Protein AF-A0A4U7D6Q0-F1 (afdb_monomer)

pLDDT: mean 88.38, std 10.55, range [57.09, 97.69]

Sequence (74 aa):
QLRETLEASGTEYELLSKVNKRRSDRLLTRRQEELLAAGLREGYFEVPRECTLADLADVVGVDKSTASGIVRRA

Foldseek 3Di:
DVVVVVVVVVDDDDCLDDDDPDPDPPPADPLLVQLVVLCSNQQVVPVVGNDDLCVSCVVSVHHSVVSVVSPVRD

Solvent-accessible surface area (backbone atoms only — not comparable to full-atom values): 4731 Å² total; per-residue (Å²): 106,76,65,58,54,45,61,72,65,73,58,93,80,79,88,86,79,84,88,80,86,68,90,56,86,70,90,54,56,72,69,38,50,50,52,51,53,46,28,62,75,54,26,48,78,43,89,76,57,70,42,53,68,56,58,50,9,62,75,71,72,47,55,52,68,57,41,52,54,37,69,76,73,102

Nearest PDB structures (foldseek):
  3vfz-assembly3_B  TM=7.798E-01  e=1.388E+00  Mycobacterium tuberculosis
  8cyf-assembly1_B  TM=5.600E-01  e=4.662E-01  Mycobacterium tuberculosis
  3vuq-assembly1_B  TM=7.847E-01  e=2.175E+00  Thermus thermophilus HB8
  3vep-assembly4_H  TM=6.050E-01  e=1.480E+00  Mycobacterium tuberculosis

Radius of gyration: 15.2 Å; Cα contacts (8 Å, |Δi|>4): 50; chains: 1; bounding box: 36×30×28 Å

Structure (mmCIF, N/CA/C/O backbone):
data_AF-A0A4U7D6Q0-F1
#
_entry.id   AF-A0A4U7D6Q0-F1
#
loop_
_atom_site.group_PDB
_atom_site.id
_atom_site.type_symbol
_atom_site.label_atom_id
_atom_site.label_alt_id
_atom_site.label_comp_id
_atom_site.label_asym_id
_atom_site.label_entity_id
_atom_site.label_seq_id
_atom_site.pdbx_PDB_ins_code
_atom_site.Cartn_x
_atom_site.Cartn_y
_atom_site.Cartn_z
_atom_site.occupancy
_atom_site.B_iso_or_equiv
_atom_site.auth_seq_id
_atom_site.auth_comp_id
_atom_site.auth_asym_id
_atom_site.auth_atom_id
_atom_site.pdbx_PDB_model_num
ATOM 1 N N . GLN A 1 1 ? -18.662 -4.849 15.777 1.00 73.75 1 GLN A N 1
ATOM 2 C CA . GLN A 1 1 ? -19.479 -4.264 14.697 1.00 73.75 1 GLN A CA 1
ATOM 3 C C . GLN A 1 1 ? -19.084 -4.799 13.322 1.00 73.75 1 GLN A C 1
ATOM 5 O O . GLN A 1 1 ? -19.706 -5.766 12.930 1.00 73.75 1 GLN A O 1
ATOM 10 N N . LEU A 1 2 ? -18.043 -4.313 12.620 1.00 83.19 2 LEU A N 1
ATOM 11 C CA . LEU A 1 2 ? -17.750 -4.783 11.239 1.00 83.19 2 LEU A CA 1
ATOM 12 C C . LEU A 1 2 ? -17.595 -6.314 11.103 1.00 83.19 2 LEU A C 1
ATOM 14 O O . LEU A 1 2 ? -18.170 -6.909 10.201 1.00 83.19 2 LEU A O 1
ATOM 18 N N . ARG A 1 3 ? -16.847 -6.949 12.016 1.00 83.44 3 ARG A N 1
ATOM 19 C CA . ARG A 1 3 ? -16.644 -8.406 12.018 1.00 83.44 3 ARG A CA 1
ATOM 20 C C . ARG A 1 3 ? -17.950 -9.181 12.217 1.00 83.44 3 ARG A C 1
ATOM 22 O O . ARG A 1 3 ? -18.238 -10.076 11.442 1.00 83.44 3 ARG A O 1
ATOM 29 N N . GLU A 1 4 ? -18.746 -8.796 13.211 1.00 87.38 4 GLU A N 1
ATOM 30 C CA . GLU A 1 4 ? -20.041 -9.434 13.501 1.00 87.38 4 GLU A CA 1
ATOM 31 C C . GLU A 1 4 ? -21.000 -9.314 12.309 1.00 87.38 4 GLU A C 1
ATOM 33 O O . GLU A 1 4 ? -21.736 -10.247 12.017 1.00 87.38 4 GLU A O 1
ATOM 38 N N . THR A 1 5 ? -20.974 -8.189 11.584 1.00 88.50 5 THR A N 1
ATOM 39 C CA . THR A 1 5 ? -21.776 -8.005 10.365 1.00 88.50 5 THR A CA 1
ATOM 40 C C . THR A 1 5 ? -21.333 -8.935 9.234 1.00 88.50 5 THR A C 1
ATOM 42 O O . THR A 1 5 ? -22.181 -9.489 8.540 1.00 88.50 5 THR A O 1
ATOM 45 N N . LEU A 1 6 ? -20.022 -9.130 9.056 1.00 88.50 6 LEU A N 1
ATOM 46 C CA . LEU A 1 6 ? -19.478 -10.0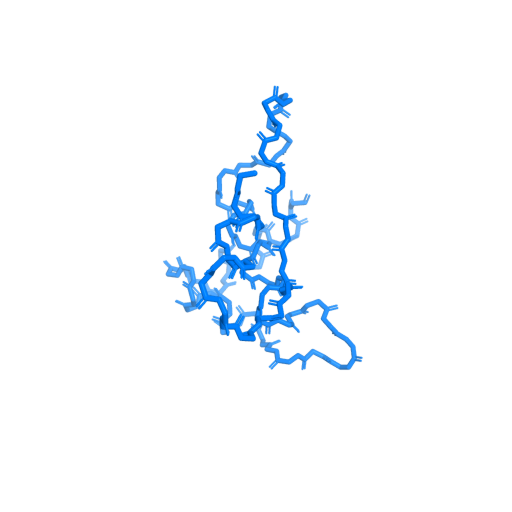61 8.063 1.00 88.50 6 LEU A CA 1
ATOM 47 C C . LEU A 1 6 ? -19.801 -11.517 8.430 1.00 88.50 6 LEU A C 1
ATOM 49 O O . LEU A 1 6 ? -20.265 -12.264 7.575 1.00 88.50 6 LEU A O 1
ATOM 53 N N . GLU A 1 7 ? -19.663 -11.897 9.701 1.00 87.81 7 GLU A N 1
ATOM 54 C CA . GLU A 1 7 ? -20.021 -13.236 10.191 1.00 87.81 7 GLU A CA 1
ATOM 55 C C . GLU A 1 7 ? -21.529 -13.513 10.044 1.00 87.81 7 GLU A C 1
ATOM 57 O O . GLU A 1 7 ? -21.918 -14.588 9.594 1.00 87.81 7 GLU A O 1
ATOM 62 N N . ALA A 1 8 ? -22.386 -12.524 10.322 1.00 91.44 8 ALA A N 1
ATOM 63 C CA . ALA A 1 8 ? -23.835 -12.635 10.132 1.00 91.44 8 ALA A CA 1
ATOM 64 C C . ALA A 1 8 ? -24.261 -12.744 8.657 1.00 91.44 8 ALA A C 1
ATOM 66 O O . ALA A 1 8 ? -25.353 -13.233 8.373 1.00 91.44 8 ALA A O 1
ATOM 67 N N . SER A 1 9 ? -23.420 -12.301 7.716 1.00 89.69 9 SER A N 1
ATOM 68 C CA . SER A 1 9 ? -23.694 -12.417 6.278 1.00 89.69 9 SER A CA 1
ATOM 69 C C . SER A 1 9 ? -23.480 -13.832 5.728 1.00 89.69 9 SER A C 1
ATOM 71 O O . SER A 1 9 ? -23.879 -14.105 4.598 1.00 89.69 9 SER A O 1
ATOM 73 N N . GLY A 1 10 ? -22.831 -14.722 6.493 1.00 89.56 10 GLY A N 1
ATOM 74 C CA . GLY A 1 10 ? -22.541 -16.100 6.081 1.00 89.56 10 GLY A CA 1
ATOM 75 C C . GLY A 1 10 ? -21.540 -16.233 4.928 1.00 89.56 10 GLY A C 1
ATOM 76 O O . GLY A 1 10 ? -21.410 -17.315 4.366 1.00 89.56 10 GLY A O 1
ATOM 77 N N . THR A 1 11 ? -20.851 -15.151 4.557 1.00 89.44 11 THR A N 1
ATOM 78 C CA . THR A 1 11 ? -19.875 -15.151 3.459 1.00 89.44 11 THR A CA 1
ATOM 79 C C . THR A 1 11 ? -18.485 -15.468 4.001 1.00 89.44 11 THR A C 1
ATOM 81 O O . THR A 1 11 ? -18.069 -14.879 5.001 1.00 89.44 11 THR A O 1
ATOM 84 N N . GLU A 1 12 ? -17.751 -16.370 3.345 1.00 88.50 12 GLU A N 1
ATOM 85 C CA . GLU A 1 12 ? -16.335 -16.573 3.657 1.00 88.50 12 GLU A CA 1
ATOM 86 C C . GLU A 1 12 ? -15.540 -15.308 3.328 1.00 88.50 12 GLU A C 1
ATOM 88 O O . GLU A 1 12 ? -15.706 -14.698 2.270 1.00 88.50 12 GLU A O 1
ATOM 93 N N . TYR A 1 13 ? -14.673 -14.902 4.250 1.00 84.75 13 TYR A N 1
ATOM 94 C CA . TYR A 1 13 ? -13.811 -13.746 4.072 1.00 84.75 13 TYR A CA 1
ATOM 95 C C . TYR A 1 13 ? -12.432 -14.016 4.662 1.00 84.75 13 TYR A C 1
ATOM 97 O O . TYR A 1 13 ? -12.285 -14.704 5.673 1.00 84.75 13 TYR A O 1
ATOM 105 N N . GLU A 1 14 ? -11.424 -13.392 4.066 1.00 85.94 14 GLU A N 1
ATOM 106 C CA . GLU A 1 14 ? -10.071 -13.342 4.599 1.00 85.94 14 GLU A CA 1
ATOM 107 C C . GLU A 1 14 ? -9.761 -11.910 5.044 1.00 85.94 14 GLU A C 1
ATOM 109 O O . GLU A 1 14 ? -9.990 -10.941 4.313 1.00 85.94 14 GLU A O 1
ATOM 114 N N . LEU A 1 15 ? -9.260 -11.747 6.272 1.00 85.25 15 LEU A N 1
ATOM 115 C CA . LEU A 1 15 ? -8.821 -10.437 6.741 1.00 85.25 15 LEU A CA 1
ATOM 116 C C . LEU A 1 15 ? -7.444 -10.123 6.150 1.00 85.25 15 LEU A C 1
ATOM 118 O O . LEU A 1 15 ? -6.429 -10.483 6.734 1.00 85.25 15 LEU A O 1
ATOM 122 N N . LEU A 1 16 ? -7.427 -9.384 5.042 1.00 81.38 16 LEU A N 1
ATOM 123 C CA . LEU A 1 16 ? -6.176 -8.986 4.391 1.00 81.38 16 LEU A CA 1
ATOM 124 C C . LEU A 1 16 ? -5.421 -7.898 5.172 1.00 81.38 16 LEU A C 1
A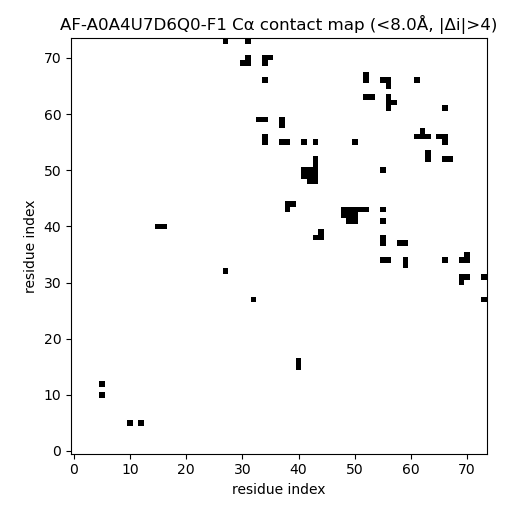TOM 126 O O . LEU A 1 16 ? -4.209 -7.963 5.338 1.00 81.38 16 LEU A O 1
ATOM 130 N N . SER A 1 17 ? -6.115 -6.868 5.673 1.00 73.19 17 SER A N 1
ATOM 131 C CA . SER A 1 17 ? -5.462 -5.800 6.444 1.00 73.19 17 SER A CA 1
ATOM 132 C C . SER A 1 17 ? -6.406 -5.084 7.409 1.00 73.19 17 SER A C 1
ATOM 134 O O . SER A 1 17 ? -7.618 -5.005 7.204 1.00 73.19 17 SER A O 1
ATOM 136 N N . LYS A 1 18 ? -5.837 -4.524 8.483 1.00 78.81 18 LYS A N 1
ATOM 137 C CA . LYS A 1 18 ? -6.550 -3.680 9.449 1.00 78.81 18 LYS A CA 1
ATOM 138 C C . LYS A 1 18 ? -5.765 -2.398 9.700 1.00 78.81 18 LYS A C 1
ATOM 140 O O . LYS A 1 18 ? -4.746 -2.410 10.383 1.00 78.81 18 LYS A O 1
ATOM 145 N N . VAL A 1 19 ? -6.277 -1.274 9.202 1.00 70.62 19 VAL A N 1
ATOM 146 C CA . VAL A 1 19 ? -5.644 0.042 9.376 1.00 70.62 19 VAL A CA 1
ATOM 147 C C . VAL A 1 19 ? -6.263 0.767 10.569 1.00 70.62 19 VAL A C 1
ATOM 149 O O . VAL A 1 19 ? -7.471 0.996 10.619 1.00 70.62 19 VAL A O 1
ATOM 152 N N . ASN A 1 20 ? -5.438 1.142 11.547 1.00 65.56 20 ASN A N 1
ATOM 153 C CA . ASN A 1 20 ? -5.876 1.890 12.723 1.00 65.56 20 ASN A CA 1
ATOM 154 C C . ASN A 1 20 ? -5.565 3.384 12.556 1.00 65.56 20 ASN A C 1
ATOM 156 O O . ASN A 1 20 ? -4.433 3.813 12.760 1.00 65.56 20 ASN A O 1
ATOM 160 N N . LYS A 1 21 ? -6.574 4.196 12.222 1.00 62.31 21 LYS A N 1
ATOM 161 C CA . LYS A 1 21 ? -6.458 5.663 12.238 1.00 62.31 21 LYS A CA 1
ATOM 162 C C . LYS A 1 21 ? -6.626 6.188 13.665 1.00 62.31 21 LYS A C 1
ATOM 164 O O . LYS A 1 21 ? -7.655 6.778 13.996 1.00 62.31 21 LYS A O 1
ATOM 169 N N . ARG A 1 22 ? -5.629 5.997 14.535 1.00 58.22 22 ARG A N 1
ATOM 170 C CA . ARG A 1 22 ? -5.572 6.802 15.765 1.00 58.22 22 ARG A CA 1
ATOM 171 C C . ARG A 1 22 ? -5.215 8.238 15.375 1.00 58.22 22 ARG A C 1
ATOM 173 O O . ARG A 1 22 ? -4.249 8.453 14.652 1.00 58.22 22 ARG A O 1
ATOM 180 N N . ARG A 1 23 ? -5.973 9.229 15.862 1.00 57.69 23 ARG A N 1
ATOM 181 C CA . ARG A 1 23 ? -5.546 10.641 15.866 1.00 57.69 23 ARG A CA 1
ATOM 182 C C . ARG A 1 23 ? -4.430 10.834 16.906 1.00 57.69 23 ARG A C 1
ATOM 184 O O . ARG A 1 23 ? -4.627 11.530 17.893 1.00 57.69 23 ARG A O 1
ATOM 191 N N . SER A 1 24 ? -3.295 10.165 16.745 1.00 57.09 24 SER A N 1
ATOM 192 C CA . SER A 1 24 ? -2.042 10.730 17.248 1.00 57.09 24 SER A CA 1
ATOM 193 C C . SER A 1 24 ? -1.610 11.822 16.270 1.00 57.09 24 SER A C 1
ATOM 195 O O . SER A 1 24 ? -2.076 11.822 15.124 1.00 57.09 24 SER A O 1
ATOM 197 N N . ASP A 1 25 ? -0.744 12.743 16.690 1.00 63.84 25 ASP A N 1
ATOM 198 C CA . ASP A 1 25 ? -0.094 13.666 15.759 1.00 63.84 25 ASP A CA 1
ATOM 199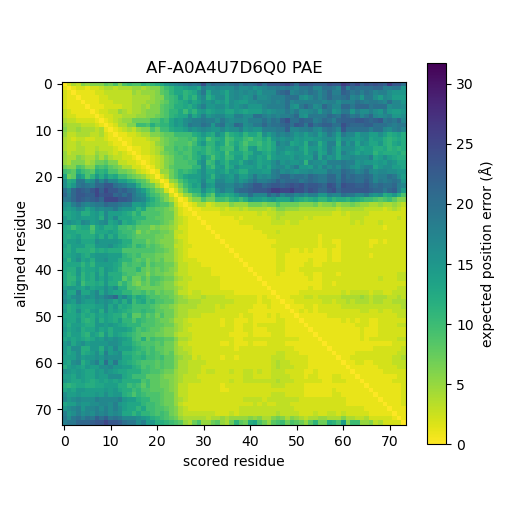 C C . ASP A 1 25 ? 0.406 12.874 14.546 1.00 63.84 25 ASP A C 1
ATOM 201 O O . ASP A 1 25 ? 1.096 11.858 14.678 1.00 63.84 25 ASP A O 1
ATOM 205 N N . ARG A 1 26 ? -0.078 13.243 13.358 1.00 67.38 26 ARG A N 1
ATOM 206 C CA . ARG A 1 26 ? 0.188 12.489 12.133 1.00 67.38 26 ARG A CA 1
ATOM 207 C C . ARG A 1 26 ? 1.676 12.584 11.814 1.00 67.38 26 ARG A C 1
ATOM 209 O O . ARG A 1 26 ? 2.117 13.594 11.280 1.00 67.38 26 ARG A O 1
ATOM 216 N N . LEU A 1 27 ? 2.417 11.516 12.103 1.00 84.12 27 LEU A N 1
ATOM 217 C CA . LEU A 1 27 ? 3.824 11.368 11.711 1.00 84.12 27 LEU A CA 1
ATOM 218 C C . LEU A 1 27 ? 3.990 11.356 10.185 1.00 84.12 27 LEU A C 1
ATOM 220 O O . LEU A 1 27 ? 5.006 11.803 9.666 1.00 84.12 27 LEU A O 1
ATOM 224 N N . LEU A 1 28 ? 2.966 10.877 9.473 1.00 87.00 28 LEU A N 1
ATOM 225 C CA . LEU A 1 28 ? 2.931 10.804 8.019 1.00 87.00 28 LEU A CA 1
ATOM 226 C C . LEU A 1 28 ? 1.921 11.793 7.439 1.00 87.00 28 LEU A C 1
ATOM 228 O O . LEU A 1 28 ? 0.789 11.933 7.916 1.00 87.00 28 LEU A O 1
ATOM 232 N N . THR A 1 29 ? 2.299 12.428 6.334 1.00 89.06 29 THR A N 1
ATOM 233 C CA . THR A 1 29 ? 1.343 13.125 5.470 1.00 89.06 29 THR A CA 1
ATOM 234 C C . THR A 1 29 ? 0.336 12.132 4.885 1.00 89.06 29 THR A C 1
ATOM 236 O O . THR A 1 29 ? 0.610 10.940 4.752 1.00 89.06 29 THR A O 1
ATOM 239 N N . ARG A 1 30 ? -0.832 12.631 4.458 1.00 86.94 30 ARG A N 1
ATOM 240 C CA . ARG A 1 30 ? -1.861 11.795 3.811 1.00 86.94 30 ARG A CA 1
ATOM 241 C C . ARG A 1 30 ? -1.314 11.000 2.624 1.00 86.94 30 ARG A C 1
ATOM 243 O O . ARG A 1 30 ? -1.645 9.833 2.497 1.00 86.94 30 ARG A O 1
ATOM 250 N N . ARG A 1 31 ? -0.455 11.616 1.805 1.00 88.38 31 ARG A N 1
ATOM 251 C CA . ARG A 1 31 ? 0.144 10.954 0.638 1.00 88.38 31 ARG A CA 1
ATOM 252 C C . ARG A 1 31 ? 1.160 9.876 1.010 1.00 88.38 31 ARG A C 1
ATOM 254 O O . ARG A 1 31 ? 1.253 8.879 0.308 1.00 88.38 31 ARG A O 1
ATOM 261 N N . GLN A 1 32 ? 1.907 10.057 2.100 1.00 92.88 32 GLN A N 1
ATOM 262 C CA . GLN A 1 32 ? 2.782 9.003 2.625 1.00 92.88 32 GLN A CA 1
ATOM 263 C C . GLN A 1 32 ? 1.967 7.820 3.144 1.00 92.88 32 GLN A C 1
ATOM 265 O O . GLN A 1 32 ? 2.253 6.687 2.779 1.00 92.88 32 GLN A O 1
ATOM 270 N N . GLU A 1 33 ? 0.925 8.086 3.935 1.00 91.94 33 GLU A N 1
ATOM 271 C CA . GLU A 1 33 ? 0.015 7.049 4.436 1.00 91.94 33 GLU A CA 1
ATOM 272 C C . GLU A 1 33 ? -0.633 6.268 3.282 1.00 91.94 33 GLU A C 1
ATOM 274 O O . GLU A 1 33 ? -0.648 5.042 3.299 1.00 91.94 33 GLU A O 1
ATOM 279 N N . GLU A 1 34 ? -1.121 6.969 2.259 1.00 92.75 34 GLU A N 1
ATOM 280 C CA . GLU A 1 34 ? -1.764 6.376 1.085 1.00 92.75 34 GLU A CA 1
ATOM 281 C C . GLU A 1 34 ? -0.814 5.488 0.273 1.00 92.75 34 GLU A C 1
ATOM 283 O O . GLU A 1 34 ? -1.162 4.346 -0.030 1.00 92.75 34 GLU A O 1
ATOM 288 N N . LEU A 1 35 ? 0.403 5.964 -0.014 1.00 95.06 35 LEU A N 1
ATOM 289 C CA . LEU A 1 35 ? 1.382 5.191 -0.778 1.00 95.06 35 LEU A CA 1
ATOM 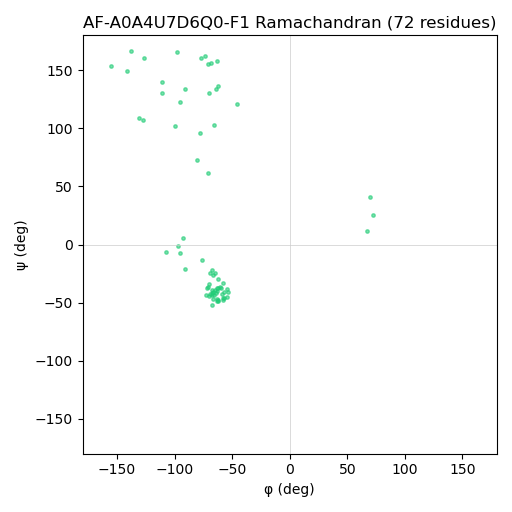290 C C . LEU A 1 35 ? 1.872 3.958 -0.014 1.00 95.06 35 LEU A C 1
ATOM 292 O O . LEU A 1 35 ? 1.995 2.887 -0.601 1.00 95.06 35 LEU A O 1
ATOM 296 N N . LEU A 1 36 ? 2.128 4.082 1.292 1.00 93.62 36 LEU A N 1
ATOM 297 C CA . LEU A 1 36 ? 2.528 2.937 2.111 1.00 93.62 36 LEU A CA 1
ATOM 298 C C . LEU A 1 36 ? 1.391 1.919 2.256 1.00 93.62 36 LEU A C 1
ATOM 300 O O . LEU A 1 36 ? 1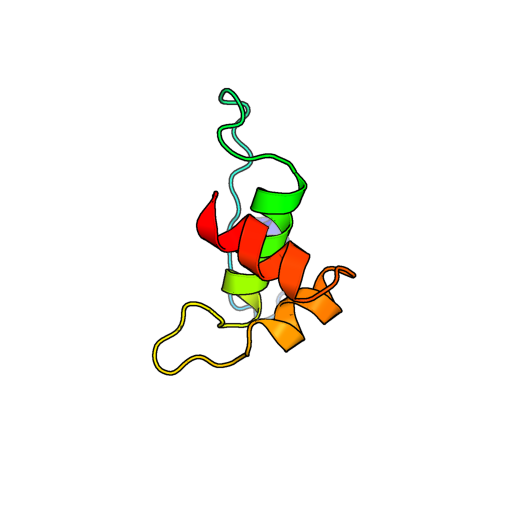.636 0.718 2.190 1.00 93.62 36 LEU A O 1
ATOM 304 N N . ALA A 1 37 ? 0.148 2.381 2.411 1.00 93.75 37 ALA A N 1
ATOM 305 C CA . ALA A 1 37 ? -1.010 1.496 2.467 1.00 93.75 37 ALA A CA 1
ATOM 306 C C . ALA A 1 37 ? -1.228 0.756 1.139 1.00 93.75 37 ALA A C 1
ATOM 308 O O . ALA A 1 37 ? -1.562 -0.426 1.158 1.00 93.75 37 ALA A O 1
ATOM 309 N N . ALA A 1 38 ? -1.021 1.418 -0.004 1.00 94.94 38 ALA A N 1
ATOM 310 C CA . ALA A 1 38 ? -0.995 0.749 -1.302 1.00 94.94 38 ALA A CA 1
ATOM 311 C C . ALA A 1 38 ? 0.149 -0.273 -1.364 1.00 94.94 38 ALA A C 1
ATOM 313 O O . ALA A 1 38 ? -0.098 -1.432 -1.661 1.00 94.94 38 ALA A O 1
ATOM 314 N N . GLY A 1 39 ? 1.367 0.106 -0.964 1.00 95.38 39 GLY A N 1
ATOM 315 C CA . GLY A 1 39 ? 2.518 -0.800 -0.928 1.00 95.38 39 GLY A CA 1
ATOM 316 C C . GLY A 1 39 ? 2.289 -2.078 -0.123 1.00 95.38 39 GLY A C 1
ATOM 317 O O . GLY A 1 39 ? 2.722 -3.145 -0.544 1.00 95.38 39 GLY A O 1
ATOM 318 N N . LEU A 1 40 ? 1.579 -1.983 1.003 1.00 94.56 40 LEU A N 1
ATOM 319 C CA . LEU A 1 40 ? 1.202 -3.149 1.798 1.00 94.56 40 LEU A CA 1
ATOM 320 C C . LEU A 1 40 ? 0.158 -4.023 1.088 1.00 94.56 40 LEU A C 1
ATOM 322 O O . LEU A 1 40 ? 0.277 -5.239 1.114 1.00 94.56 40 LEU A O 1
ATOM 326 N N . ARG A 1 41 ? -0.862 -3.420 0.466 1.00 94.25 41 ARG A N 1
ATOM 327 C CA . ARG A 1 41 ? -1.937 -4.167 -0.212 1.00 94.25 41 ARG A CA 1
ATOM 328 C C . ARG A 1 41 ? -1.483 -4.843 -1.503 1.00 94.25 41 ARG A C 1
ATOM 330 O O . ARG A 1 41 ? -1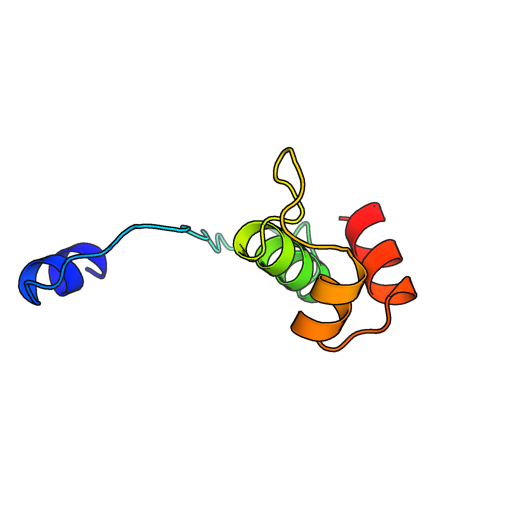.967 -5.923 -1.796 1.00 94.25 41 ARG A O 1
ATOM 337 N N . GLU A 1 42 ? -0.600 -4.199 -2.259 1.00 95.94 42 GLU A N 1
ATOM 338 C CA . GLU A 1 42 ? -0.125 -4.691 -3.560 1.00 95.94 42 GLU A CA 1
ATOM 339 C C . GLU A 1 42 ? 1.165 -5.535 -3.436 1.00 95.94 42 GLU A C 1
ATOM 341 O O . GLU A 1 42 ? 1.796 -5.864 -4.437 1.00 95.94 42 GLU A O 1
ATOM 346 N N . GLY A 1 43 ? 1.631 -5.827 -2.215 1.00 96.00 43 GLY A N 1
ATOM 347 C CA . GLY A 1 43 ? 2.789 -6.697 -1.980 1.00 96.00 43 GLY A CA 1
ATOM 348 C C . GLY A 1 43 ? 4.157 -6.090 -2.340 1.00 96.00 43 GLY A C 1
ATOM 349 O O . GLY A 1 43 ? 5.124 -6.803 -2.613 1.00 96.00 43 GLY A O 1
ATOM 350 N N . TYR A 1 44 ? 4.292 -4.760 -2.320 1.00 96.06 44 TYR A N 1
ATOM 351 C CA . TYR A 1 44 ? 5.573 -4.070 -2.563 1.00 96.06 44 TYR A CA 1
ATOM 352 C C . TYR A 1 44 ? 6.622 -4.332 -1.469 1.00 96.06 44 TYR A C 1
ATOM 354 O O . TYR A 1 44 ? 7.832 -4.209 -1.698 1.00 96.06 44 TYR A O 1
ATOM 362 N N . PHE A 1 45 ? 6.155 -4.646 -0.261 1.00 94.69 45 PHE A N 1
ATOM 363 C CA . PHE A 1 45 ? 6.999 -4.935 0.899 1.00 94.69 45 PHE A CA 1
ATOM 364 C C . PHE A 1 45 ? 7.220 -6.433 1.135 1.00 94.69 45 PHE A C 1
ATOM 366 O O . PHE A 1 45 ? 7.964 -6.783 2.049 1.00 94.69 45 PHE A O 1
ATOM 373 N N . GLU A 1 46 ? 6.627 -7.296 0.310 1.00 95.94 46 GLU A N 1
ATOM 374 C CA . GLU A 1 46 ? 6.804 -8.744 0.404 1.00 95.94 46 GLU A CA 1
ATOM 375 C C . GLU A 1 46 ? 8.181 -9.194 -0.096 1.00 95.94 46 GLU A C 1
ATOM 377 O O . GLU A 1 46 ? 8.898 -8.474 -0.807 1.00 95.94 46 GLU A O 1
ATOM 382 N N . VAL A 1 47 ? 8.564 -10.412 0.296 1.00 95.19 47 VAL A N 1
ATOM 383 C CA . VAL A 1 47 ? 9.797 -11.064 -0.152 1.00 95.19 47 VAL A CA 1
ATOM 384 C C . VAL A 1 47 ? 9.462 -12.455 -0.709 1.00 95.19 47 VAL A C 1
ATOM 386 O O . VAL A 1 47 ? 9.210 -13.367 0.079 1.00 95.19 47 VAL A O 1
ATOM 389 N N . PRO A 1 48 ? 9.525 -12.661 -2.041 1.00 95.31 48 PRO A N 1
ATOM 390 C CA . PRO A 1 48 ? 9.829 -11.675 -3.085 1.00 95.31 48 PRO A CA 1
ATOM 391 C C . PRO A 1 48 ? 8.718 -10.625 -3.244 1.00 95.31 48 PRO A C 1
ATOM 393 O O . PRO A 1 48 ? 7.568 -10.885 -2.912 1.00 95.31 48 PRO A O 1
ATOM 396 N N . ARG A 1 49 ? 9.061 -9.445 -3.779 1.00 97.62 49 ARG A N 1
ATOM 397 C CA . ARG A 1 49 ? 8.059 -8.406 -4.060 1.00 97.62 49 ARG A CA 1
ATOM 398 C C . ARG A 1 49 ? 7.056 -8.896 -5.094 1.00 97.62 49 ARG A C 1
ATOM 400 O O . ARG A 1 49 ? 7.466 -9.415 -6.132 1.00 97.62 49 ARG A O 1
ATOM 407 N N . GLU A 1 50 ? 5.785 -8.618 -4.847 1.00 97.69 50 GLU A N 1
ATOM 408 C CA . GLU A 1 50 ? 4.695 -8.950 -5.770 1.00 97.69 50 GLU A CA 1
ATOM 409 C C . GLU A 1 50 ? 4.395 -7.810 -6.754 1.00 97.69 50 GLU A C 1
ATOM 411 O O . GLU A 1 50 ? 3.882 -8.060 -7.842 1.00 97.69 50 GLU A O 1
ATOM 416 N N . CYS A 1 51 ? 4.792 -6.572 -6.429 1.00 97.38 51 CYS A N 1
ATOM 417 C CA . CYS A 1 51 ? 4.710 -5.430 -7.341 1.00 97.38 51 CYS A CA 1
ATOM 418 C C . CYS A 1 51 ? 5.956 -4.532 -7.316 1.00 97.38 51 CYS A C 1
ATOM 420 O O . CYS A 1 51 ? 6.828 -4.603 -6.439 1.00 97.38 51 CYS A O 1
ATOM 422 N N . THR A 1 52 ? 6.045 -3.651 -8.309 1.00 97.50 52 THR A N 1
ATOM 423 C CA . THR A 1 52 ? 7.103 -2.655 -8.452 1.00 97.50 52 THR A CA 1
ATOM 424 C C . THR A 1 52 ? 6.674 -1.283 -7.932 1.00 97.50 52 THR A C 1
ATOM 426 O O . THR A 1 52 ? 5.501 -0.969 -7.755 1.00 97.50 52 THR A O 1
ATOM 429 N N . LEU A 1 53 ? 7.652 -0.394 -7.739 1.00 96.38 53 LEU A N 1
ATOM 430 C CA . LEU A 1 53 ? 7.374 0.997 -7.375 1.00 96.38 53 LEU A CA 1
ATOM 431 C C . LEU A 1 53 ? 6.631 1.759 -8.487 1.00 96.38 53 LEU A C 1
ATOM 433 O O . LEU A 1 53 ? 5.989 2.763 -8.201 1.00 96.38 53 LEU A O 1
ATOM 437 N N . ALA A 1 54 ? 6.763 1.323 -9.746 1.00 97.62 54 ALA A N 1
ATOM 438 C CA . ALA A 1 54 ? 6.011 1.908 -10.853 1.00 97.62 54 ALA A CA 1
ATOM 439 C C . ALA A 1 54 ? 4.528 1.539 -10.737 1.00 97.62 54 ALA A C 1
ATOM 441 O O . ALA A 1 54 ? 3.695 2.436 -10.774 1.00 97.62 54 ALA A O 1
ATOM 442 N N . ASP A 1 55 ? 4.231 0.271 -10.441 1.00 97.31 55 ASP A N 1
ATOM 443 C CA . ASP A 1 55 ? 2.857 -0.194 -10.223 1.00 97.31 55 ASP A CA 1
ATOM 444 C C . ASP A 1 55 ? 2.189 0.579 -9.073 1.00 97.31 55 ASP A C 1
ATOM 446 O O . ASP A 1 55 ? 1.066 1.054 -9.207 1.00 97.31 55 ASP A O 1
ATOM 450 N N . LEU A 1 56 ? 2.906 0.822 -7.967 1.00 95.75 56 LEU A N 1
ATOM 451 C CA . LEU A 1 56 ? 2.392 1.663 -6.875 1.00 95.75 56 LEU A CA 1
ATOM 452 C C . LEU A 1 56 ? 2.140 3.118 -7.277 1.00 95.75 56 LEU A C 1
ATOM 454 O O . LEU A 1 56 ? 1.202 3.744 -6.778 1.00 95.75 56 LEU A O 1
ATOM 458 N N . ALA A 1 57 ? 3.005 3.679 -8.120 1.00 96.50 57 ALA A N 1
ATOM 459 C CA . ALA A 1 57 ? 2.854 5.046 -8.599 1.00 96.50 57 ALA A CA 1
ATOM 460 C C . ALA A 1 57 ? 1.576 5.174 -9.442 1.00 96.50 57 ALA A C 1
ATOM 462 O O . ALA A 1 57 ? 0.801 6.109 -9.230 1.00 96.50 57 ALA A O 1
ATOM 463 N N . ASP A 1 58 ? 1.309 4.180 -10.291 1.00 97.12 58 ASP A N 1
ATOM 464 C CA . ASP A 1 58 ? 0.095 4.094 -11.100 1.00 97.12 58 ASP A CA 1
ATOM 465 C C . ASP A 1 58 ? -1.157 3.901 -10.227 1.00 97.12 58 ASP A C 1
ATOM 467 O O . ASP A 1 58 ? -2.146 4.611 -10.411 1.00 97.12 58 ASP A O 1
ATOM 471 N N . VAL A 1 59 ? -1.099 3.031 -9.208 1.00 95.00 59 VAL A N 1
ATOM 472 C CA . VAL A 1 59 ? -2.207 2.795 -8.256 1.00 95.00 59 VAL A CA 1
ATOM 473 C C . VAL A 1 59 ? -2.604 4.066 -7.496 1.00 95.00 59 VAL A C 1
ATOM 475 O O . VAL A 1 59 ? -3.787 4.287 -7.238 1.00 95.00 59 VAL A O 1
ATOM 478 N N . VAL A 1 60 ? -1.635 4.909 -7.128 1.00 93.69 60 VAL A N 1
ATOM 479 C CA . VAL A 1 60 ? -1.871 6.137 -6.341 1.00 93.69 60 VAL A CA 1
ATOM 480 C C . VAL A 1 60 ? -2.025 7.385 -7.228 1.00 93.69 60 VAL A C 1
ATOM 482 O O . VAL A 1 60 ? -2.384 8.4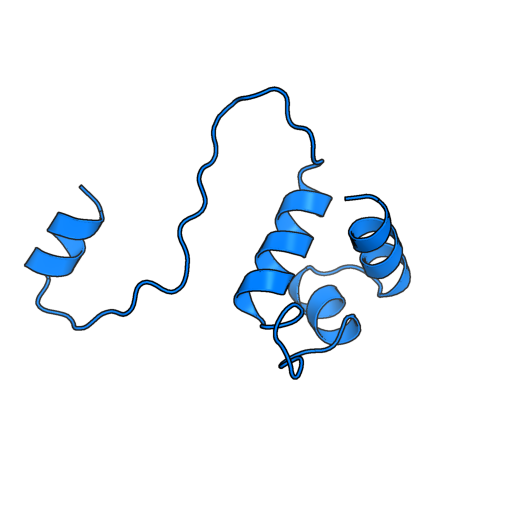57 -6.742 1.00 93.69 60 VAL A O 1
ATOM 485 N N . GLY A 1 61 ? -1.793 7.272 -8.539 1.00 95.56 61 GLY A N 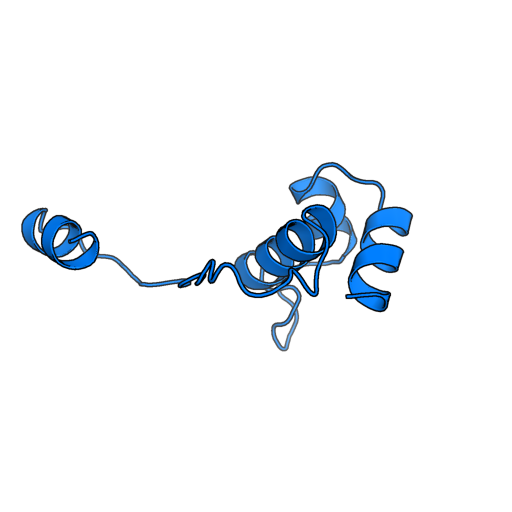1
ATOM 486 C CA . GLY A 1 61 ? -1.926 8.383 -9.483 1.00 95.56 61 GLY A CA 1
ATOM 487 C C . GLY A 1 61 ? -0.843 9.454 -9.318 1.00 95.56 61 GLY A C 1
ATOM 488 O O . GLY A 1 61 ? -1.127 10.653 -9.373 1.00 95.56 61 GLY A O 1
ATOM 489 N N . VAL A 1 62 ? 0.402 9.035 -9.084 1.00 94.94 62 VAL A N 1
ATOM 490 C CA . VAL A 1 62 ? 1.576 9.918 -8.999 1.00 94.94 62 VAL A CA 1
ATOM 491 C C . VAL A 1 62 ? 2.667 9.451 -9.952 1.00 94.94 62 VAL A C 1
ATOM 493 O O . VAL A 1 62 ? 2.703 8.297 -10.357 1.00 94.94 62 VAL A O 1
ATOM 496 N N . ASP A 1 63 ? 3.608 10.328 -10.294 1.00 97.50 63 ASP A N 1
ATOM 497 C CA . ASP A 1 63 ? 4.780 9.886 -11.042 1.00 97.50 63 ASP A CA 1
ATOM 498 C C . ASP A 1 63 ? 5.720 9.029 -10.163 1.00 97.50 63 ASP A C 1
ATOM 500 O O . ASP A 1 63 ? 5.781 9.163 -8.932 1.00 97.50 63 ASP A O 1
ATOM 504 N N . LYS A 1 64 ? 6.516 8.167 -10.805 1.00 96.50 64 LYS A N 1
ATOM 505 C CA . LYS A 1 64 ? 7.457 7.261 -10.124 1.00 96.50 64 LYS A CA 1
ATOM 506 C C . LYS A 1 64 ? 8.479 7.991 -9.242 1.00 96.50 64 LYS A C 1
ATOM 508 O O . LYS A 1 64 ? 8.899 7.453 -8.214 1.00 96.50 64 LYS A O 1
ATOM 513 N N . SER A 1 65 ? 8.909 9.197 -9.620 1.00 96.31 65 SER A N 1
ATOM 514 C CA . SER A 1 65 ? 9.885 9.974 -8.842 1.00 96.31 65 SER A CA 1
ATOM 515 C C . SER A 1 65 ? 9.264 10.520 -7.552 1.00 96.31 65 SER A C 1
ATOM 517 O O . SER A 1 65 ? 9.886 10.460 -6.488 1.00 96.31 65 SER A O 1
ATOM 519 N N . THR A 1 66 ? 7.998 10.935 -7.617 1.00 95.19 66 THR A N 1
ATOM 520 C CA . THR A 1 66 ? 7.179 11.323 -6.473 1.00 95.19 66 THR A CA 1
ATOM 521 C C . THR A 1 66 ? 6.970 10.131 -5.543 1.00 95.19 66 THR A C 1
ATOM 523 O O . THR A 1 66 ? 7.243 10.257 -4.348 1.00 95.19 66 THR A O 1
ATOM 526 N N . ALA A 1 67 ? 6.586 8.962 -6.070 1.00 95.81 67 ALA A N 1
ATOM 527 C CA . ALA A 1 67 ? 6.442 7.737 -5.279 1.00 95.81 67 ALA A CA 1
ATOM 528 C C . ALA A 1 67 ? 7.752 7.356 -4.561 1.00 95.81 67 ALA A C 1
ATOM 530 O O . ALA A 1 67 ? 7.763 7.153 -3.348 1.00 95.81 67 ALA A O 1
ATOM 531 N N . SER A 1 68 ? 8.881 7.361 -5.276 1.00 95.62 68 SER A N 1
ATOM 532 C CA . SER A 1 68 ? 10.214 7.111 -4.702 1.00 95.62 68 SER A CA 1
ATOM 533 C C . SER A 1 68 ? 10.5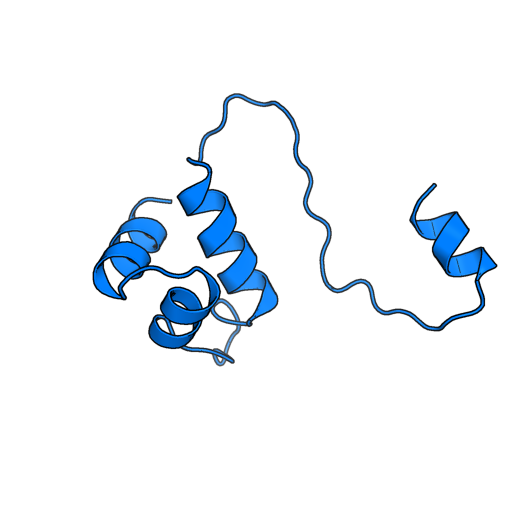59 8.084 -3.572 1.00 95.62 68 SER A C 1
ATOM 535 O O . SER A 1 68 ? 10.991 7.682 -2.488 1.00 95.62 68 SER A O 1
ATOM 537 N N . GLY A 1 69 ? 10.313 9.379 -3.793 1.00 95.75 69 GLY A N 1
ATOM 538 C CA . GLY A 1 69 ? 10.543 10.407 -2.787 1.00 95.75 69 GLY A CA 1
ATOM 539 C C . GLY A 1 69 ? 9.675 10.226 -1.542 1.00 95.75 69 GLY A C 1
ATOM 540 O O . GLY A 1 69 ? 10.146 10.483 -0.437 1.00 95.75 69 GLY A O 1
ATOM 541 N N . ILE A 1 70 ? 8.426 9.791 -1.711 1.00 93.81 70 ILE A N 1
ATOM 542 C CA . ILE A 1 70 ? 7.504 9.521 -0.607 1.00 93.81 70 ILE A CA 1
ATOM 543 C C . ILE A 1 70 ? 7.981 8.314 0.205 1.00 93.81 70 ILE A C 1
ATOM 545 O O . ILE A 1 70 ? 8.150 8.469 1.410 1.00 93.81 70 ILE A O 1
ATOM 549 N N . VAL A 1 71 ? 8.261 7.166 -0.430 1.00 90.88 71 VAL A N 1
ATOM 550 C CA . VAL A 1 71 ? 8.722 5.946 0.268 1.00 90.88 71 VAL A CA 1
ATOM 551 C C . VAL A 1 71 ? 9.992 6.209 1.074 1.00 90.88 71 VAL A C 1
ATOM 553 O O . VAL A 1 71 ? 10.107 5.759 2.203 1.00 90.88 71 VAL A O 1
ATOM 556 N N . ARG A 1 72 ? 10.942 6.973 0.524 1.00 90.06 72 ARG A N 1
ATOM 557 C CA . ARG A 1 72 ? 12.215 7.270 1.198 1.00 90.06 72 ARG A CA 1
ATOM 558 C C . ARG A 1 72 ? 12.079 8.186 2.425 1.00 90.06 72 ARG A C 1
ATOM 560 O O . ARG A 1 72 ? 12.987 8.219 3.250 1.00 90.06 72 ARG A O 1
ATOM 567 N N . ARG A 1 73 ? 11.028 9.008 2.490 1.00 85.50 73 ARG A N 1
ATOM 568 C CA . ARG A 1 73 ? 10.836 10.033 3.537 1.00 85.50 73 ARG A CA 1
ATOM 569 C C . ARG A 1 73 ? 9.740 9.684 4.540 1.00 85.50 73 ARG A C 1
ATOM 571 O O . ARG A 1 73 ? 9.484 10.489 5.432 1.00 85.50 73 ARG A O 1
ATOM 578 N N . ALA A 1 74 ? 9.014 8.600 4.298 1.00 80.25 74 ALA A N 1
ATOM 579 C CA . ALA A 1 74 ? 8.048 8.054 5.238 1.00 80.25 74 ALA A CA 1
ATOM 580 C C . ALA A 1 74 ? 8.786 7.261 6.322 1.00 80.25 74 ALA A C 1
ATOM 582 O O . ALA A 1 74 ? 8.309 7.310 7.474 1.00 80.25 74 ALA A O 1
#

Secondary structure (DSSP, 8-state):
-HHHHHHHTT-------------S--SS-HHHHHHHHHHHHTTTTSSS-SS-HHHHHHHHT--HHHHHHHHHH-

Mean predicted aligned error: 8.09 Å